Protein AF-A0A960QNT1-F1 (afdb_monomer_lite)

Radius of gyration: 29.42 Å; chains: 1; bounding box: 69×76×63 Å

pLDDT: mean 77.11, std 15.59, range [38.69, 94.69]

Sequence (130 aa):
MKKSNPSTHLSNLPKRKSFPLTISTYLFDLLKSRVLKIKSQENYSCTRQQWINQAIREKIEIEKEKQKKSNAGLHKQAKQKRLALLLEDKVVKEIDALLNERRAMGDISFSKKSWIIEAIKEKLARDSHS

Foldseek 3Di:
DDDDDDDDDDDPDPDDDDDDDDDDPVVVVVLVVVQVVCVVPDVDNDDSVNVVVVVVVVVVVVVVVVVVVVVVVCVCVPPPDDDDDDDDPVVVVVLVVVVVVCVVVVNVVDDSVNVVVVVVVVVVVVVVVD

Secondary structure (DSSP, 8-state):
----------S-------------HHHHHHHHHHHHHHHHHSS----HHHHHHHHHHHHHHHHHHHHHHHHHHS--------------HHHHHHHHHHHHHHHHTT-TT--HHHHHHHHHHHHHHHHHT-

Structure (mmCIF, N/CA/C/O backbone):
data_AF-A0A960QNT1-F1
#
_entry.id   AF-A0A960QNT1-F1
#
loop_
_atom_site.group_PDB
_atom_site.id
_atom_site.type_symbol
_atom_site.label_atom_id
_atom_site.label_alt_id
_atom_site.label_comp_id
_atom_site.label_asym_id
_atom_site.label_entity_id
_atom_site.label_seq_id
_atom_site.pdbx_PDB_ins_code
_atom_site.Cartn_x
_atom_site.Cartn_y
_atom_site.Cartn_z
_atom_site.occupancy
_atom_site.B_iso_or_equiv
_atom_site.auth_seq_id
_atom_site.auth_comp_id
_atom_site.auth_asym_id
_atom_site.auth_atom_id
_atom_site.pdbx_PDB_model_num
ATOM 1 N N . MET A 1 1 ? 40.323 49.699 -11.267 1.00 38.69 1 MET A N 1
ATOM 2 C CA . MET A 1 1 ? 41.026 49.376 -10.006 1.00 38.69 1 MET A CA 1
ATOM 3 C C . MET A 1 1 ? 40.759 47.929 -9.634 1.00 38.69 1 MET A C 1
ATOM 5 O O . MET A 1 1 ? 39.627 47.494 -9.729 1.00 38.69 1 MET A O 1
ATOM 9 N N . LYS A 1 2 ? 41.845 47.242 -9.259 1.00 44.88 2 LYS A N 1
ATOM 10 C CA . LYS A 1 2 ? 41.981 46.106 -8.336 1.00 44.88 2 LYS A CA 1
ATOM 11 C C . LYS A 1 2 ? 40.792 45.152 -8.104 1.00 44.88 2 LYS A C 1
ATOM 13 O O . LYS A 1 2 ? 39.855 45.529 -7.420 1.00 44.88 2 LYS A O 1
ATOM 18 N N . LYS A 1 3 ? 41.105 43.880 -8.413 1.00 47.19 3 LYS A N 1
ATOM 19 C CA . LYS A 1 3 ? 41.048 42.683 -7.534 1.00 47.19 3 LYS A CA 1
ATOM 20 C C . LYS A 1 3 ? 39.624 42.213 -7.167 1.00 47.19 3 LYS A C 1
ATOM 22 O O . LYS A 1 3 ? 38.747 43.016 -6.932 1.00 47.19 3 LYS A O 1
ATOM 27 N N . SER A 1 4 ? 39.310 40.924 -7.115 1.00 45.59 4 SER A N 1
ATOM 28 C CA . SER A 1 4 ? 40.075 39.787 -6.589 1.00 45.59 4 SER A CA 1
ATOM 29 C C . SER A 1 4 ? 39.378 38.471 -6.966 1.00 45.59 4 SER A C 1
ATOM 31 O O . SER A 1 4 ? 38.156 38.435 -7.079 1.00 45.59 4 SER A O 1
ATOM 33 N N . ASN A 1 5 ? 40.162 37.392 -7.076 1.00 66.69 5 ASN A N 1
ATOM 34 C CA . ASN A 1 5 ? 39.700 35.995 -7.043 1.00 66.69 5 ASN A CA 1
ATOM 35 C C . ASN A 1 5 ? 38.814 35.697 -5.817 1.00 66.69 5 ASN A C 1
ATOM 37 O O . ASN A 1 5 ? 38.964 36.347 -4.780 1.00 66.69 5 ASN A O 1
ATOM 41 N N . PRO A 1 6 ? 38.000 34.629 -5.895 1.00 51.41 6 PRO A N 1
ATOM 42 C CA . PRO A 1 6 ? 38.247 33.488 -4.999 1.00 51.41 6 PRO A CA 1
ATOM 43 C C . PRO A 1 6 ? 38.034 32.147 -5.736 1.00 51.41 6 PRO A C 1
ATOM 45 O O . PRO A 1 6 ? 36.968 31.868 -6.265 1.00 51.41 6 PRO A O 1
ATOM 48 N N . SER A 1 7 ? 39.065 31.328 -5.962 1.00 61.31 7 SER A N 1
ATOM 49 C CA . SER A 1 7 ? 39.479 30.212 -5.088 1.00 61.31 7 SER A CA 1
ATOM 50 C C . SER A 1 7 ? 38.575 29.934 -3.878 1.00 61.31 7 SER A C 1
ATOM 52 O O . SER A 1 7 ? 38.716 30.624 -2.873 1.00 61.31 7 SER A O 1
ATOM 54 N N . THR A 1 8 ? 37.681 28.934 -3.957 1.00 51.81 8 THR A N 1
ATOM 55 C CA . THR A 1 8 ? 37.369 27.923 -2.907 1.00 51.81 8 THR A CA 1
ATOM 56 C C . THR A 1 8 ? 36.174 27.027 -3.295 1.00 51.81 8 THR A C 1
ATOM 58 O O . THR A 1 8 ? 35.313 27.432 -4.064 1.00 51.81 8 THR A O 1
ATOM 61 N N . HIS A 1 9 ? 36.115 25.825 -2.696 1.00 43.53 9 HIS A N 1
ATOM 62 C CA . HIS A 1 9 ? 34.989 24.868 -2.631 1.00 43.53 9 HIS A CA 1
ATOM 63 C C . HIS A 1 9 ? 34.822 23.801 -3.735 1.00 43.53 9 HIS A C 1
ATOM 65 O O . HIS A 1 9 ? 33.812 23.744 -4.429 1.00 43.53 9 HIS A O 1
ATOM 71 N N . LEU A 1 10 ? 35.726 22.817 -3.773 1.00 50.78 10 LEU A N 1
ATOM 72 C CA . LEU A 1 10 ? 35.459 21.495 -4.366 1.00 50.78 10 LEU A CA 1
ATOM 73 C C . LEU A 1 10 ? 35.588 20.395 -3.296 1.00 50.78 10 LEU A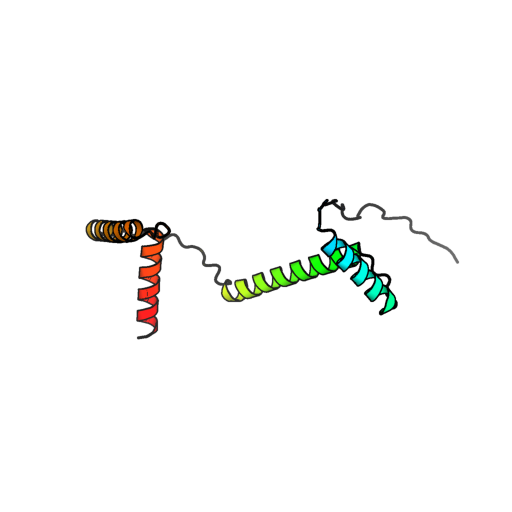 C 1
ATOM 75 O O . LEU A 1 10 ? 36.538 19.623 -3.306 1.00 50.78 10 LEU A O 1
ATOM 79 N N . SER A 1 11 ? 34.659 20.323 -2.336 1.00 55.69 11 SER A N 1
ATOM 80 C CA . SER A 1 11 ? 34.636 19.190 -1.382 1.00 55.69 11 SER A CA 1
ATOM 81 C C . SER A 1 11 ? 33.274 18.804 -0.787 1.00 55.69 11 SER A C 1
ATOM 83 O O . SER A 1 11 ? 33.215 17.847 -0.025 1.00 55.69 11 SER A O 1
ATOM 85 N N . ASN A 1 12 ? 32.161 19.433 -1.187 1.00 56.91 12 ASN A N 1
ATOM 86 C CA . ASN A 1 12 ? 30.818 19.099 -0.672 1.00 56.91 12 ASN A CA 1
ATOM 87 C C . ASN A 1 12 ? 29.859 18.558 -1.748 1.00 56.91 12 ASN A C 1
ATOM 89 O O . ASN A 1 12 ? 28.653 18.796 -1.696 1.00 56.91 12 ASN A O 1
ATOM 93 N N . LEU A 1 13 ? 30.367 17.825 -2.745 1.00 56.22 13 LEU A N 1
ATOM 94 C CA . LEU A 1 13 ? 29.485 17.124 -3.681 1.00 56.22 13 LEU A CA 1
ATOM 95 C C . LEU A 1 13 ? 28.909 15.870 -2.997 1.00 56.22 13 LEU A C 1
ATOM 97 O O . LEU A 1 13 ? 29.676 15.059 -2.471 1.00 56.22 13 LEU A O 1
ATOM 101 N N . PRO A 1 14 ? 27.575 15.680 -2.985 1.00 61.59 14 PRO A N 1
ATOM 102 C CA . PRO A 1 14 ? 26.960 14.529 -2.338 1.00 61.59 14 PRO A CA 1
ATOM 103 C C . PRO A 1 14 ? 27.492 13.227 -2.945 1.00 61.59 14 PRO A C 1
ATOM 105 O O . PRO A 1 14 ? 27.515 13.063 -4.168 1.00 61.59 14 PRO A O 1
ATOM 108 N N . LYS A 1 15 ? 27.908 12.291 -2.081 1.00 73.62 15 LYS A N 1
ATOM 109 C CA . LYS A 1 15 ? 28.409 10.971 -2.488 1.00 73.62 15 LYS A CA 1
ATOM 110 C C . LYS A 1 15 ? 27.335 10.257 -3.315 1.00 73.62 15 LYS A C 1
ATOM 112 O O . LYS A 1 15 ? 26.304 9.848 -2.781 1.00 73.62 15 LYS A O 1
ATOM 117 N N . ARG A 1 16 ? 27.566 10.112 -4.623 1.00 76.50 16 ARG A N 1
ATOM 118 C CA . ARG A 1 16 ? 26.689 9.339 -5.511 1.00 76.50 16 ARG A CA 1
ATOM 119 C C . ARG A 1 16 ? 26.950 7.852 -5.285 1.00 76.50 16 ARG A C 1
ATOM 121 O O . ARG A 1 16 ? 28.100 7.425 -5.280 1.00 76.50 16 ARG A O 1
ATOM 128 N N . LYS A 1 17 ? 25.886 7.071 -5.106 1.00 81.31 17 LYS A N 1
ATOM 129 C CA . LYS A 1 17 ? 25.945 5.605 -5.070 1.00 81.31 17 LYS A CA 1
ATOM 130 C C . LYS A 1 17 ? 25.409 5.061 -6.392 1.00 81.31 17 LYS A C 1
ATOM 132 O O . LYS A 1 17 ? 24.396 5.556 -6.883 1.00 81.31 17 LYS A O 1
ATOM 137 N N . SER A 1 18 ? 26.108 4.086 -6.966 1.00 82.31 18 SER A N 1
ATOM 138 C CA . SER A 1 18 ? 25.629 3.354 -8.140 1.00 82.31 18 SER A CA 1
ATOM 139 C C . SER A 1 18 ? 24.690 2.238 -7.691 1.00 82.31 18 SER A C 1
ATOM 141 O O . SER A 1 18 ? 24.993 1.538 -6.726 1.00 82.31 18 SER A O 1
ATOM 143 N N . PHE A 1 19 ? 23.566 2.082 -8.387 1.00 84.00 19 PHE A N 1
ATOM 144 C CA . PHE A 1 19 ? 22.595 1.014 -8.158 1.00 84.00 19 PHE A CA 1
ATOM 145 C C . PHE A 1 19 ? 22.363 0.286 -9.486 1.00 84.00 19 PHE A C 1
ATOM 147 O O . PHE A 1 19 ? 21.574 0.769 -10.303 1.00 84.00 19 PHE A O 1
ATOM 154 N N . PRO A 1 20 ? 23.084 -0.818 -9.755 1.00 85.94 20 PRO A N 1
ATOM 155 C CA . PRO A 1 20 ? 22.876 -1.585 -10.974 1.00 85.94 20 PRO A CA 1
ATOM 156 C C . PRO A 1 20 ? 21.504 -2.266 -10.929 1.00 85.94 20 PRO A C 1
ATOM 158 O O . PRO A 1 20 ? 21.121 -2.849 -9.917 1.00 85.94 20 PRO A O 1
ATOM 161 N N . LEU A 1 21 ? 20.767 -2.189 -12.034 1.00 88.38 21 LEU A N 1
ATOM 162 C CA . LEU A 1 21 ? 19.469 -2.833 -12.209 1.00 88.38 21 LEU A CA 1
ATOM 163 C C . LEU A 1 21 ? 19.38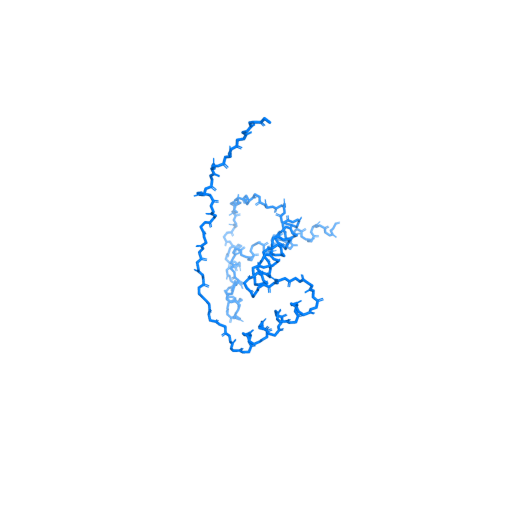3 -3.390 -13.629 1.00 88.38 21 LEU A C 1
ATOM 165 O O . LEU A 1 21 ? 19.746 -2.705 -14.587 1.00 88.38 21 LEU A O 1
ATOM 169 N N . THR A 1 22 ? 18.847 -4.599 -13.758 1.00 92.06 22 THR A N 1
ATOM 170 C CA . THR A 1 22 ? 18.480 -5.182 -15.051 1.00 92.06 22 THR A CA 1
ATOM 171 C C . THR A 1 22 ? 17.013 -4.886 -15.336 1.00 92.06 22 THR A C 1
ATOM 173 O O . THR A 1 22 ? 16.150 -5.113 -14.491 1.00 92.06 22 THR A O 1
ATOM 176 N N . ILE A 1 23 ? 16.729 -4.388 -16.536 1.00 91.12 23 ILE A N 1
ATOM 177 C CA . ILE A 1 23 ? 15.370 -4.166 -17.038 1.00 91.12 23 ILE A CA 1
ATOM 178 C C . ILE A 1 23 ? 15.166 -4.961 -18.326 1.00 91.12 23 ILE A C 1
ATOM 180 O O . ILE A 1 23 ? 16.136 -5.324 -18.991 1.00 91.12 23 ILE A O 1
ATOM 184 N N . SER A 1 24 ? 13.911 -5.227 -18.688 1.00 94.44 24 SER A N 1
ATOM 185 C CA . SER A 1 24 ? 13.607 -5.881 -19.961 1.00 94.44 24 SER A CA 1
ATOM 186 C C . SER A 1 24 ? 14.019 -5.005 -21.148 1.00 94.44 24 SER A C 1
ATOM 188 O O . SER A 1 24 ? 13.977 -3.773 -21.073 1.00 94.44 24 SER A O 1
ATOM 190 N N . THR A 1 25 ? 14.364 -5.642 -22.270 1.00 94.19 25 THR A N 1
ATOM 191 C CA . THR A 1 25 ? 14.683 -4.955 -23.533 1.00 94.19 25 THR A CA 1
ATOM 192 C C . THR A 1 25 ? 13.547 -4.028 -23.962 1.00 94.19 25 THR A C 1
ATOM 194 O O . THR A 1 25 ? 13.780 -2.870 -24.288 1.00 94.19 25 THR A O 1
ATOM 197 N N . TYR A 1 26 ? 12.301 -4.493 -23.828 1.00 94.69 26 TYR A N 1
ATOM 198 C 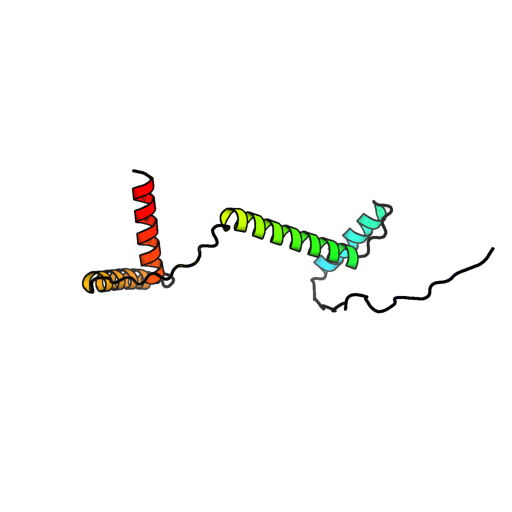CA . TYR A 1 26 ? 11.112 -3.689 -24.104 1.00 94.69 26 TYR A CA 1
ATOM 199 C C . TYR A 1 26 ? 11.082 -2.380 -23.301 1.00 94.69 26 TYR A C 1
ATOM 201 O O . TYR A 1 26 ? 10.898 -1.301 -23.864 1.00 94.69 26 TYR A O 1
ATOM 209 N N . LEU A 1 27 ? 11.311 -2.448 -21.984 1.00 90.62 27 LEU A N 1
ATOM 210 C CA . LEU A 1 27 ? 11.315 -1.255 -21.139 1.00 90.62 27 LEU A CA 1
ATOM 211 C C . LEU A 1 27 ? 12.489 -0.327 -21.479 1.00 90.62 27 LEU A C 1
ATOM 213 O O . LEU A 1 27 ? 12.333 0.895 -21.477 1.00 90.62 27 LEU A O 1
ATOM 217 N N . PHE A 1 28 ?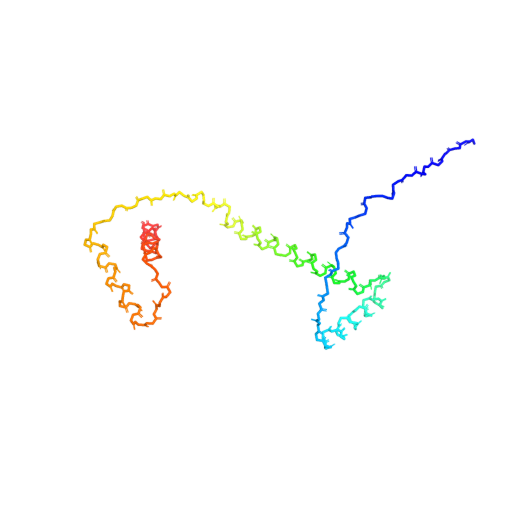 13.652 -0.890 -21.805 1.00 92.19 28 PHE A N 1
ATOM 218 C CA . PHE A 1 28 ? 14.807 -0.115 -22.248 1.00 92.19 28 PHE A CA 1
ATOM 219 C C . PHE A 1 28 ? 14.509 0.686 -23.526 1.00 92.19 28 PHE A C 1
ATOM 221 O O . PHE A 1 28 ? 14.812 1.884 -23.586 1.00 92.19 28 PHE A O 1
ATOM 228 N N . ASP A 1 29 ? 13.870 0.059 -24.514 1.00 92.69 29 ASP A N 1
ATOM 229 C CA . ASP A 1 29 ? 13.520 0.695 -25.786 1.00 92.69 29 ASP A CA 1
ATOM 230 C C . ASP A 1 29 ? 12.448 1.774 -25.615 1.00 92.69 29 ASP A C 1
ATOM 232 O O . ASP A 1 29 ? 12.588 2.877 -26.157 1.00 92.69 29 ASP A O 1
ATOM 236 N N . LEU A 1 30 ? 11.437 1.520 -24.778 1.00 91.62 30 LEU A N 1
ATOM 237 C CA . LEU A 1 30 ? 10.441 2.529 -24.411 1.00 91.62 30 LEU A CA 1
ATOM 238 C C . LEU A 1 30 ? 11.087 3.767 -23.777 1.00 91.62 30 LEU A C 1
ATOM 240 O O . LEU A 1 30 ? 10.792 4.897 -24.179 1.00 91.62 30 LEU A O 1
ATOM 244 N N . LEU A 1 31 ? 12.001 3.577 -22.818 1.00 89.56 31 LEU A N 1
ATOM 245 C CA . LEU A 1 31 ? 12.718 4.677 -22.166 1.00 89.56 31 LEU A CA 1
ATOM 246 C C . LEU A 1 31 ? 13.561 5.472 -23.170 1.00 89.56 31 LEU A C 1
ATOM 248 O O . LEU A 1 31 ? 13.554 6.706 -23.154 1.00 89.56 31 LEU A O 1
ATOM 252 N N . LYS A 1 32 ? 14.273 4.778 -24.066 1.00 88.44 32 LYS A N 1
ATOM 253 C CA . LYS A 1 32 ? 15.078 5.408 -25.121 1.00 88.44 32 LYS A CA 1
ATOM 254 C C . LYS A 1 32 ? 14.203 6.255 -26.047 1.00 88.44 32 LYS A C 1
ATOM 256 O O . LYS A 1 32 ? 14.512 7.430 -26.253 1.00 88.44 32 LYS A O 1
ATOM 261 N N . SER A 1 33 ? 13.103 5.693 -26.549 1.00 89.00 33 SER A N 1
ATOM 262 C CA . SER A 1 33 ? 12.157 6.397 -27.421 1.00 89.00 33 SER A CA 1
ATOM 263 C C . SER A 1 33 ? 11.553 7.619 -26.730 1.00 89.00 33 SER A C 1
ATOM 265 O O . SER A 1 33 ? 11.449 8.688 -27.334 1.00 89.00 33 SER A O 1
ATOM 267 N N . ARG A 1 34 ? 11.175 7.494 -25.451 1.00 86.62 34 ARG A N 1
ATOM 268 C CA . ARG A 1 34 ? 10.569 8.590 -24.687 1.00 86.62 34 ARG A CA 1
ATOM 269 C C . ARG A 1 34 ? 11.527 9.765 -24.508 1.00 86.62 34 ARG A C 1
ATOM 271 O O . ARG A 1 34 ? 11.123 10.906 -24.709 1.00 86.62 34 ARG A O 1
ATOM 278 N N . VAL A 1 35 ? 12.791 9.498 -24.179 1.00 84.25 35 VAL A N 1
ATOM 279 C CA . VAL A 1 35 ? 13.801 10.553 -23.999 1.00 84.25 35 VAL A CA 1
ATOM 280 C C . VAL A 1 35 ? 14.136 11.255 -25.313 1.00 84.25 35 VAL A C 1
ATOM 282 O O . VAL A 1 35 ? 14.287 12.474 -25.319 1.00 84.25 35 VAL A O 1
ATOM 285 N N . LEU A 1 36 ? 14.208 10.525 -26.431 1.00 84.62 36 LEU A N 1
ATOM 286 C CA . LEU A 1 36 ? 14.386 11.137 -27.753 1.00 84.62 36 LEU A CA 1
ATOM 287 C C . LEU A 1 36 ? 13.220 12.064 -28.105 1.00 84.62 36 LEU A C 1
ATOM 289 O O . LEU A 1 36 ? 13.447 13.188 -28.544 1.00 84.62 36 LEU A O 1
ATOM 293 N N . LYS A 1 37 ? 11.983 11.625 -27.841 1.00 83.25 37 LYS A N 1
ATOM 294 C CA . LYS A 1 37 ? 10.789 12.438 -28.078 1.00 83.25 37 LYS A CA 1
ATOM 295 C C . LYS A 1 37 ? 10.808 13.736 -27.263 1.00 83.25 37 LYS A C 1
ATOM 297 O O . LYS A 1 37 ? 10.595 14.797 -27.834 1.00 83.25 37 LYS A O 1
ATOM 302 N N . ILE A 1 38 ? 11.135 13.678 -25.972 1.00 79.19 38 ILE A N 1
ATOM 303 C CA . ILE A 1 38 ? 11.222 14.878 -25.117 1.00 79.19 38 ILE A CA 1
ATOM 304 C C . ILE A 1 38 ? 12.270 15.861 -25.654 1.00 79.19 38 ILE A C 1
ATOM 306 O O . ILE A 1 38 ? 11.964 17.035 -25.831 1.00 79.19 38 ILE A O 1
ATOM 310 N N . LYS A 1 39 ? 13.465 15.372 -26.015 1.00 77.69 39 LYS A N 1
ATOM 311 C CA . LYS A 1 39 ? 14.521 16.200 -26.626 1.00 77.69 39 LYS A CA 1
ATOM 312 C C . LYS A 1 39 ? 14.102 16.867 -27.938 1.00 77.69 39 LYS A C 1
ATOM 314 O O . LYS A 1 39 ? 14.668 17.891 -28.293 1.00 77.69 39 LYS A O 1
ATOM 319 N N . SER A 1 40 ? 13.186 16.249 -28.683 1.00 78.38 40 SER A N 1
ATOM 320 C CA . SER A 1 40 ? 12.679 16.799 -29.946 1.00 78.38 40 SER A CA 1
ATOM 321 C C . SER A 1 40 ? 11.531 17.796 -29.771 1.00 78.38 40 SER A C 1
ATOM 323 O O . SER A 1 40 ? 11.297 18.599 -30.665 1.00 78.38 40 SER A O 1
ATOM 325 N N . GLN A 1 41 ? 10.794 17.724 -28.659 1.00 76.75 41 GLN A N 1
ATOM 326 C CA . GLN A 1 41 ? 9.582 18.520 -28.425 1.00 76.75 41 GLN A CA 1
ATOM 327 C C . GLN A 1 41 ? 9.840 19.763 -27.576 1.00 76.75 41 GLN A C 1
ATOM 329 O O . GLN A 1 41 ? 9.185 20.784 -27.754 1.00 76.75 41 GLN A O 1
ATOM 334 N N . GLU A 1 42 ? 10.790 19.681 -26.654 1.00 60.38 42 GLU A N 1
ATOM 335 C CA . GLU A 1 42 ? 11.179 20.775 -25.778 1.00 60.38 42 GLU A CA 1
ATOM 336 C C . GLU A 1 42 ? 12.628 21.127 -26.130 1.00 60.38 42 GLU A C 1
ATOM 338 O O . GLU A 1 42 ? 13.429 20.224 -26.366 1.00 60.38 42 GLU A O 1
ATOM 343 N N . ASN A 1 43 ? 13.006 22.412 -26.142 1.00 56.75 43 ASN A N 1
ATOM 344 C CA . ASN A 1 43 ? 14.409 22.864 -26.255 1.00 56.75 43 ASN A CA 1
ATOM 345 C C . ASN A 1 43 ? 15.234 22.473 -25.000 1.00 56.75 43 ASN A C 1
ATOM 347 O O . ASN A 1 43 ? 16.003 23.263 -24.457 1.00 56.75 43 ASN A O 1
ATOM 351 N N . TYR A 1 44 ? 15.025 21.264 -24.483 1.00 60.00 44 TYR A N 1
ATOM 352 C CA . TYR A 1 44 ? 15.423 20.785 -23.177 1.00 60.00 44 TYR A CA 1
ATOM 353 C C . TYR A 1 44 ? 16.334 19.569 -23.339 1.00 60.00 44 TYR A C 1
ATOM 355 O O . TYR A 1 44 ? 15.961 18.526 -23.883 1.00 60.00 44 TYR A O 1
ATOM 363 N N . SER A 1 45 ? 17.561 19.673 -22.835 1.00 67.44 45 SER A N 1
ATOM 364 C CA . SER A 1 45 ? 18.551 18.598 -22.881 1.00 67.44 45 SER A CA 1
ATOM 365 C C . SER A 1 45 ? 18.325 17.579 -21.755 1.00 67.44 45 SER A C 1
ATOM 367 O O . SER A 1 45 ? 19.176 17.370 -20.894 1.00 67.44 45 SER A O 1
ATOM 369 N N . CYS A 1 46 ? 17.175 16.896 -21.750 1.00 75.62 46 CYS A N 1
ATOM 370 C CA . CYS A 1 46 ? 16.906 15.852 -20.759 1.00 75.62 46 CYS A CA 1
ATOM 371 C C . CYS A 1 46 ? 17.668 14.558 -21.097 1.00 75.62 46 CYS A C 1
ATOM 373 O O . CYS A 1 46 ? 17.477 13.938 -22.146 1.00 75.62 46 CYS A O 1
ATOM 375 N N . THR A 1 47 ? 18.568 14.127 -20.215 1.00 82.12 47 THR A N 1
ATOM 376 C CA . THR A 1 47 ? 19.228 12.815 -20.298 1.00 82.12 47 THR A CA 1
ATOM 377 C C . THR A 1 47 ? 18.328 11.710 -19.741 1.00 82.12 47 THR A C 1
ATOM 379 O O . THR A 1 47 ? 17.503 11.947 -18.861 1.00 82.12 47 THR A O 1
ATOM 382 N N . ARG A 1 48 ? 18.538 10.458 -20.184 1.00 82.50 48 ARG A N 1
ATOM 383 C CA . ARG A 1 48 ? 17.839 9.277 -19.628 1.00 82.50 48 ARG A CA 1
ATOM 384 C C . ARG A 1 48 ? 17.936 9.216 -18.102 1.00 82.50 48 ARG A C 1
ATOM 386 O O . ARG A 1 48 ? 16.940 8.963 -17.436 1.00 82.50 48 ARG A O 1
ATOM 393 N N . GLN A 1 49 ? 19.114 9.515 -17.553 1.00 85.00 49 GLN A N 1
ATOM 394 C CA . GLN A 1 49 ? 19.337 9.533 -16.109 1.00 85.00 49 GLN A CA 1
ATOM 395 C C . GLN A 1 49 ? 18.533 10.632 -15.404 1.00 85.00 49 GLN A C 1
ATOM 397 O O . GLN A 1 49 ? 17.987 10.384 -14.334 1.00 85.00 49 GLN A O 1
ATOM 402 N N . GLN A 1 50 ? 18.463 11.841 -15.972 1.00 84.69 50 GLN A N 1
ATOM 403 C CA . GLN A 1 50 ? 17.666 12.932 -15.400 1.00 84.69 50 GLN A CA 1
ATOM 404 C C . GLN A 1 50 ? 16.183 12.575 -15.383 1.00 84.69 50 GLN A C 1
ATOM 406 O O . GLN A 1 50 ? 15.549 12.739 -14.345 1.00 84.69 50 GLN A O 1
ATOM 411 N N . TRP A 1 51 ? 15.672 12.009 -16.478 1.00 87.19 51 TRP A N 1
ATOM 412 C CA . TRP A 1 51 ? 14.283 11.569 -16.562 1.00 87.19 51 TRP A CA 1
ATOM 413 C C . TRP A 1 51 ? 13.959 10.487 -15.519 1.00 87.19 51 TRP A C 1
ATOM 415 O O . TRP A 1 51 ? 12.988 10.609 -14.780 1.00 87.19 51 TRP A O 1
ATOM 425 N N . ILE A 1 52 ? 14.817 9.468 -15.382 1.00 88.44 52 ILE A N 1
ATOM 426 C CA . ILE A 1 52 ? 14.655 8.413 -14.366 1.00 88.44 52 ILE A CA 1
ATOM 427 C C . ILE A 1 52 ? 14.726 8.996 -12.949 1.00 88.44 52 ILE A C 1
ATOM 429 O O . ILE A 1 52 ? 13.896 8.672 -12.103 1.00 88.44 52 ILE A O 1
ATOM 433 N N . ASN A 1 53 ? 15.686 9.885 -12.678 1.00 87.94 53 ASN A N 1
ATOM 434 C CA . ASN A 1 53 ? 15.803 10.539 -11.375 1.00 87.94 53 ASN A CA 1
ATOM 435 C C . ASN A 1 53 ? 14.556 11.368 -11.043 1.00 87.94 53 ASN A C 1
ATOM 437 O O . ASN A 1 53 ? 14.131 11.379 -9.889 1.00 87.94 53 ASN A O 1
ATOM 441 N N . GLN A 1 54 ? 13.986 12.063 -12.027 1.00 86.88 54 GLN A N 1
ATOM 442 C CA . GLN A 1 54 ? 12.750 12.816 -11.861 1.00 86.88 54 GLN A CA 1
ATOM 443 C C . GLN A 1 54 ? 11.582 11.876 -11.548 1.00 86.88 54 GLN A C 1
ATOM 445 O O . GLN A 1 54 ? 10.926 12.071 -10.531 1.00 86.88 54 GLN A O 1
ATOM 450 N N . ALA A 1 55 ? 11.403 10.803 -12.324 1.00 88.19 55 ALA A N 1
ATOM 451 C CA . ALA A 1 55 ? 10.361 9.808 -12.076 1.00 88.19 55 ALA A CA 1
ATOM 452 C C . ALA A 1 55 ? 10.468 9.182 -10.669 1.00 88.19 55 ALA A C 1
ATOM 454 O O . ALA A 1 55 ? 9.465 9.001 -9.980 1.00 88.19 55 ALA A O 1
ATOM 455 N N . ILE A 1 56 ? 11.688 8.900 -10.194 1.00 90.88 56 ILE A N 1
ATOM 456 C CA . ILE A 1 56 ? 11.923 8.399 -8.831 1.00 90.88 56 ILE A CA 1
ATOM 457 C C . ILE A 1 56 ? 11.558 9.457 -7.782 1.00 90.88 56 ILE A C 1
ATOM 459 O O . ILE A 1 56 ? 10.931 9.124 -6.779 1.00 90.88 56 ILE A O 1
ATOM 463 N N . ARG A 1 57 ? 11.924 10.728 -7.988 1.00 92.12 57 ARG A N 1
ATOM 464 C CA . ARG A 1 57 ? 11.567 11.823 -7.067 1.00 92.12 57 ARG A CA 1
ATOM 465 C C . ARG A 1 57 ? 10.060 12.028 -6.998 1.00 92.12 57 ARG A C 1
ATOM 467 O O . ARG A 1 57 ? 9.532 12.117 -5.898 1.00 92.12 57 ARG A O 1
ATOM 474 N N . GLU A 1 58 ? 9.381 12.037 -8.139 1.00 90.06 58 GLU A N 1
ATOM 475 C CA . GLU A 1 58 ? 7.921 12.114 -8.215 1.00 90.06 58 GLU A CA 1
ATOM 476 C C . GLU A 1 58 ? 7.284 10.944 -7.469 1.00 90.06 58 GLU A C 1
ATOM 478 O O . GLU A 1 58 ? 6.409 11.150 -6.634 1.00 90.06 58 GLU A O 1
ATOM 483 N N . LYS A 1 59 ? 7.782 9.717 -7.672 1.00 87.25 59 LYS A N 1
ATOM 484 C CA . LYS A 1 59 ? 7.318 8.549 -6.920 1.00 87.25 59 LYS A CA 1
ATOM 485 C C . LYS A 1 59 ? 7.540 8.708 -5.414 1.00 87.25 59 LYS A C 1
ATOM 487 O O . LYS A 1 59 ? 6.639 8.387 -4.648 1.00 87.25 59 LYS A O 1
ATOM 492 N N . ILE A 1 60 ? 8.698 9.210 -4.983 1.00 88.38 60 ILE A N 1
ATOM 493 C CA . ILE A 1 60 ? 8.977 9.485 -3.565 1.00 88.38 60 ILE A CA 1
ATOM 494 C C . ILE A 1 60 ? 7.989 10.512 -3.009 1.00 88.38 60 ILE A C 1
ATOM 496 O O . ILE A 1 60 ? 7.452 10.288 -1.929 1.00 88.38 60 ILE A O 1
ATOM 500 N N . GLU A 1 61 ? 7.732 11.612 -3.716 1.00 89.69 61 GLU A N 1
ATOM 501 C CA . GLU A 1 61 ? 6.786 12.634 -3.257 1.00 89.69 61 GLU A CA 1
ATOM 502 C C . GLU A 1 61 ? 5.351 12.106 -3.230 1.00 89.69 61 GLU A C 1
ATOM 504 O O . GLU A 1 61 ? 4.673 12.284 -2.225 1.00 89.69 61 GLU A O 1
ATOM 509 N N . ILE A 1 62 ? 4.922 11.340 -4.236 1.00 81.69 62 ILE A N 1
ATOM 510 C CA . ILE A 1 62 ? 3.621 10.656 -4.232 1.00 81.69 62 ILE A CA 1
ATOM 511 C C . ILE A 1 62 ? 3.505 9.722 -3.024 1.00 81.69 62 ILE A C 1
ATOM 513 O O . ILE A 1 62 ? 2.479 9.712 -2.350 1.00 81.69 62 ILE A O 1
ATOM 517 N N . GLU A 1 63 ? 4.536 8.930 -2.725 1.00 80.50 63 GLU A N 1
ATOM 518 C CA . GLU A 1 63 ? 4.514 8.041 -1.560 1.00 80.50 63 GLU A CA 1
ATOM 519 C C . GLU A 1 63 ? 4.558 8.826 -0.240 1.00 80.50 63 GLU A C 1
ATOM 521 O O . GLU A 1 63 ? 3.843 8.470 0.693 1.00 80.50 63 GLU A O 1
ATOM 526 N N . LYS A 1 64 ? 5.291 9.942 -0.155 1.00 82.25 64 LYS A N 1
ATOM 527 C CA . LYS A 1 64 ? 5.245 10.849 1.005 1.00 82.25 64 LYS A CA 1
ATOM 528 C C . LYS A 1 64 ? 3.881 11.504 1.165 1.00 82.25 64 LYS A C 1
ATOM 530 O O . LYS A 1 64 ? 3.419 11.659 2.287 1.00 82.25 64 LYS A O 1
ATOM 535 N N . GLU A 1 65 ? 3.225 11.902 0.082 1.00 78.06 65 GLU A N 1
ATOM 536 C CA . GLU A 1 65 ? 1.880 12.471 0.105 1.00 78.06 65 GLU A CA 1
ATOM 537 C C . GLU A 1 65 ? 0.838 11.428 0.484 1.00 78.06 65 GLU A C 1
ATOM 539 O O . GLU A 1 65 ? -0.033 11.718 1.296 1.00 78.06 65 GLU A O 1
ATOM 544 N N . LYS A 1 66 ? 0.943 10.199 -0.032 1.00 76.00 66 LYS A N 1
ATOM 545 C CA . LYS A 1 66 ? 0.127 9.069 0.426 1.00 76.00 66 LYS A CA 1
ATOM 546 C C . LYS A 1 66 ? 0.365 8.788 1.896 1.00 76.00 66 LYS A C 1
ATOM 548 O O . LYS A 1 66 ? -0.602 8.607 2.620 1.00 76.00 66 LYS A O 1
ATOM 553 N N . GLN A 1 67 ? 1.613 8.816 2.359 1.00 68.38 67 GLN A N 1
ATOM 554 C CA . GLN A 1 67 ? 1.927 8.694 3.777 1.00 68.38 67 GLN A CA 1
ATOM 555 C C . GLN A 1 67 ? 1.337 9.853 4.569 1.00 68.38 67 GLN A C 1
ATOM 557 O O . GLN A 1 67 ? 0.711 9.582 5.578 1.00 68.38 67 GLN A O 1
ATOM 562 N N . LYS A 1 68 ? 1.431 11.108 4.1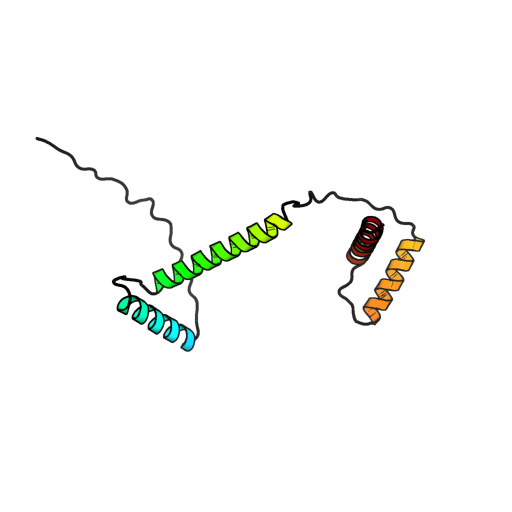11 1.00 68.00 68 LYS A N 1
ATOM 563 C CA . LYS A 1 68 ? 0.809 12.283 4.745 1.00 68.00 68 LYS A CA 1
ATOM 564 C C . LYS A 1 68 ? -0.713 12.210 4.756 1.00 68.00 68 LYS A C 1
ATOM 566 O O . LYS A 1 68 ? -1.296 12.591 5.753 1.00 68.00 68 LYS A O 1
ATOM 571 N N . LYS A 1 69 ? -1.362 11.715 3.700 1.00 60.72 69 LYS A N 1
ATOM 572 C CA . LYS A 1 69 ? -2.821 11.516 3.627 1.00 60.72 69 LYS A CA 1
ATOM 573 C C . LYS A 1 69 ? -3.260 10.335 4.488 1.00 60.72 69 LYS A C 1
ATOM 575 O O . LYS A 1 69 ? -4.228 10.458 5.229 1.00 60.72 69 LYS A O 1
ATOM 580 N N . SER A 1 70 ? -2.492 9.244 4.485 1.00 51.91 70 SER A N 1
ATOM 581 C CA . SER A 1 70 ? -2.672 8.147 5.434 1.00 51.91 70 SER A CA 1
ATOM 582 C C . SER A 1 70 ? -2.494 8.666 6.857 1.00 51.91 70 SER A C 1
ATOM 584 O O . SER A 1 70 ? -3.369 8.420 7.665 1.00 51.91 70 SER A O 1
ATOM 586 N N . ASN A 1 71 ? -1.483 9.507 7.116 1.00 46.50 71 ASN A N 1
ATOM 587 C CA . ASN A 1 71 ? -1.158 10.172 8.381 1.00 46.50 71 ASN A CA 1
ATOM 588 C C . ASN A 1 71 ? -2.088 11.338 8.713 1.00 46.50 71 ASN A C 1
ATOM 590 O O . ASN A 1 71 ? -2.113 11.734 9.859 1.00 46.50 71 ASN A O 1
ATOM 594 N N . ALA A 1 72 ? -2.875 11.885 7.790 1.00 48.97 72 ALA A N 1
ATOM 595 C CA . ALA A 1 72 ? -3.929 12.846 8.105 1.00 48.97 72 ALA A CA 1
ATOM 596 C C . ALA A 1 72 ? -5.152 12.106 8.674 1.00 48.97 72 ALA A C 1
ATOM 598 O O . ALA A 1 72 ? -5.821 12.625 9.561 1.00 48.97 72 ALA A O 1
ATOM 599 N N . GLY A 1 73 ? -5.363 10.848 8.259 1.00 46.31 73 GLY A N 1
ATOM 600 C CA . GLY A 1 73 ? -6.214 9.877 8.958 1.00 46.31 73 GLY A CA 1
ATOM 601 C C . GLY A 1 73 ? -5.522 9.142 10.125 1.00 46.31 73 GLY A C 1
ATOM 602 O O . GLY A 1 73 ? -6.199 8.665 11.030 1.00 46.31 73 GLY A O 1
ATOM 603 N N . LEU A 1 74 ? -4.182 9.082 10.144 1.00 45.44 74 LEU A N 1
ATOM 604 C CA . LEU A 1 74 ? -3.336 8.401 11.142 1.00 45.44 74 LEU A CA 1
ATOM 605 C C . LEU A 1 74 ? -2.614 9.354 12.115 1.00 45.44 74 LEU A C 1
ATOM 607 O O . LEU A 1 74 ? -1.770 8.889 12.869 1.00 45.44 74 LEU A O 1
ATOM 611 N N . HIS A 1 75 ? -2.918 10.657 12.168 1.00 43.81 75 HIS A N 1
ATOM 612 C CA . HIS A 1 75 ? -2.351 11.579 13.175 1.00 43.81 75 HIS A CA 1
ATOM 613 C C . HIS A 1 75 ? -3.103 11.516 14.507 1.00 43.81 75 HIS A C 1
ATOM 615 O O . HIS A 1 75 ? -2.805 12.258 15.436 1.00 43.81 75 HIS A O 1
ATOM 621 N N . LYS A 1 76 ? -4.005 10.546 14.662 1.00 46.09 76 LYS A N 1
ATOM 622 C CA . LYS A 1 76 ? -4.001 9.737 15.876 1.00 46.09 76 LYS A CA 1
ATOM 623 C C . LYS A 1 76 ? -3.063 8.559 15.629 1.00 46.09 76 LYS A C 1
ATOM 625 O O . LYS A 1 76 ? -3.521 7.429 15.480 1.00 46.09 76 LYS A O 1
ATOM 630 N N . GLN A 1 77 ? -1.748 8.793 15.617 1.00 47.50 77 GLN A N 1
ATOM 631 C CA . GLN A 1 77 ? -0.826 7.720 15.961 1.00 47.50 77 GLN A CA 1
ATOM 632 C C . GLN A 1 77 ? -1.157 7.481 17.419 1.00 47.50 77 GLN A C 1
ATOM 634 O O . GLN A 1 77 ? -0.744 8.231 18.304 1.00 47.50 77 GLN A O 1
ATOM 639 N N . ALA A 1 78 ? -2.073 6.538 17.628 1.00 50.09 78 ALA A N 1
ATOM 640 C CA . ALA A 1 78 ? -2.508 6.117 18.927 1.00 50.09 78 ALA A CA 1
ATOM 641 C C . ALA A 1 78 ? -1.225 5.876 19.708 1.00 50.09 78 ALA A C 1
ATOM 643 O O . ALA A 1 78 ? -0.446 4.991 19.352 1.00 50.09 78 ALA A O 1
ATOM 644 N N . LYS A 1 79 ? -0.983 6.678 20.754 1.00 50.12 79 LYS A N 1
ATOM 645 C CA . LYS A 1 79 ? -0.166 6.205 21.866 1.00 50.12 79 LYS A CA 1
ATOM 646 C C . LYS A 1 79 ? -0.737 4.827 22.168 1.00 50.12 79 LYS A C 1
ATOM 648 O O . LYS A 1 79 ? -1.866 4.743 22.651 1.00 50.12 79 LYS A O 1
ATOM 653 N N . GLN A 1 80 ? -0.036 3.770 21.764 1.00 57.19 80 GLN A N 1
ATOM 654 C CA . GLN A 1 80 ? -0.492 2.416 22.008 1.00 57.19 80 GLN A CA 1
ATOM 655 C C . GLN A 1 80 ? -0.411 2.246 23.517 1.00 57.19 80 GLN A C 1
ATOM 657 O O . GLN A 1 80 ? 0.663 2.055 24.082 1.00 57.19 80 GLN A O 1
ATOM 662 N N . LYS A 1 81 ? -1.543 2.433 24.192 1.00 64.62 81 LYS A N 1
ATOM 663 C CA . LYS A 1 81 ? -1.642 2.175 25.619 1.00 64.62 81 LYS A CA 1
ATOM 664 C C . LYS A 1 81 ? -1.756 0.668 25.776 1.00 64.62 81 LYS A C 1
ATOM 666 O O . LYS A 1 81 ? -2.602 0.038 25.143 1.00 64.62 81 LYS A O 1
ATOM 671 N N . ARG A 1 82 ? -0.874 0.087 26.588 1.00 71.69 82 ARG A N 1
ATOM 672 C CA . ARG A 1 82 ? -1.013 -1.310 26.996 1.00 71.69 82 ARG A CA 1
ATOM 673 C C . ARG A 1 82 ? -2.231 -1.402 27.909 1.00 71.69 82 ARG A C 1
ATOM 675 O O . ARG A 1 82 ? -2.324 -0.647 28.872 1.00 71.69 82 ARG A O 1
ATOM 682 N N . LEU A 1 83 ? -3.142 -2.308 27.587 1.00 77.50 83 LEU A N 1
ATOM 683 C CA . LEU A 1 83 ? -4.271 -2.668 28.432 1.00 77.50 83 LEU A CA 1
ATOM 684 C C . LEU A 1 83 ? -4.045 -4.103 28.901 1.00 77.50 83 LEU A C 1
ATOM 686 O O . LEU A 1 83 ? -3.883 -4.997 28.070 1.00 77.50 83 LEU A O 1
ATOM 690 N N . ALA A 1 84 ? -3.996 -4.307 30.215 1.00 80.62 84 ALA A N 1
ATOM 691 C CA . ALA A 1 84 ? -4.074 -5.637 30.801 1.00 80.62 84 ALA A CA 1
ATOM 692 C C . ALA A 1 84 ? -5.557 -5.969 30.987 1.00 80.62 84 ALA A C 1
ATOM 694 O O . ALA A 1 84 ? -6.270 -5.234 31.667 1.00 80.62 84 ALA A O 1
ATOM 695 N N . LEU A 1 85 ? -6.021 -7.035 30.337 1.00 81.50 85 LEU A N 1
ATOM 696 C CA . LEU A 1 85 ? -7.386 -7.532 30.471 1.00 81.50 85 LEU A CA 1
ATOM 697 C C . LEU A 1 85 ? -7.369 -8.759 31.376 1.00 81.50 85 LEU A C 1
ATOM 699 O O . LEU A 1 85 ? -6.623 -9.702 31.115 1.00 81.50 85 LEU A O 1
ATOM 703 N N . LEU A 1 86 ? -8.201 -8.737 32.412 1.00 86.25 86 LEU A N 1
ATOM 704 C CA . LEU A 1 86 ? -8.532 -9.917 33.198 1.00 86.25 86 LEU A CA 1
ATOM 705 C C . LEU A 1 86 ? -9.862 -10.439 32.663 1.00 86.25 86 LEU A C 1
ATOM 707 O O . LEU A 1 86 ? -10.876 -9.750 32.748 1.00 86.25 86 LEU A O 1
ATOM 711 N N . LEU A 1 87 ? -9.824 -11.612 32.041 1.00 87.56 87 LEU A N 1
ATOM 712 C CA . LEU A 1 87 ? -11.005 -12.298 31.531 1.00 87.56 87 LEU A CA 1
ATOM 713 C C . LEU A 1 87 ? -11.292 -13.495 32.428 1.00 87.56 87 LEU A C 1
ATOM 715 O O . LEU A 1 87 ? -10.363 -14.151 32.893 1.00 87.56 87 LEU A O 1
ATOM 719 N N . GLU A 1 88 ? -12.569 -13.788 32.637 1.00 93.38 88 GLU A N 1
ATOM 720 C CA . GLU A 1 88 ? -12.981 -15.013 33.312 1.00 93.38 88 GLU A CA 1
ATOM 721 C C . GLU A 1 88 ? -12.542 -16.243 32.507 1.00 93.38 88 GLU A C 1
ATOM 723 O O . GLU A 1 88 ? -12.674 -16.280 31.280 1.00 93.38 88 GLU A O 1
ATOM 728 N N . ASP A 1 89 ? -12.080 -17.287 33.196 1.00 91.50 89 ASP A N 1
ATOM 729 C CA . ASP A 1 89 ? -11.571 -18.508 32.558 1.00 91.50 89 ASP A CA 1
ATOM 730 C C . ASP A 1 89 ? -12.590 -19.164 31.623 1.00 91.50 89 ASP A C 1
ATOM 732 O O . ASP A 1 89 ? -12.228 -19.708 30.577 1.00 91.50 89 ASP A O 1
ATOM 736 N N . LYS A 1 90 ? -13.879 -19.103 31.977 1.00 93.75 90 LYS A N 1
ATOM 737 C CA . LYS A 1 90 ? -14.959 -19.643 31.146 1.00 93.75 90 LYS A CA 1
ATOM 738 C C . LYS A 1 90 ? -15.040 -18.919 29.798 1.00 93.75 90 LYS A C 1
ATOM 740 O O . LYS A 1 90 ? -15.097 -19.575 28.763 1.00 93.75 90 LYS A O 1
ATOM 745 N N . VAL A 1 91 ? -14.941 -17.589 29.806 1.00 90.88 91 VAL A N 1
ATOM 746 C CA . VAL A 1 91 ? -14.952 -16.759 28.592 1.00 90.88 91 VAL A CA 1
ATOM 747 C C . VAL A 1 91 ? -13.734 -17.062 27.721 1.00 90.88 91 VAL A C 1
ATOM 749 O O . VAL A 1 91 ? -13.855 -17.190 26.505 1.00 90.88 91 VAL A O 1
ATOM 752 N N . VAL A 1 92 ? -12.555 -17.239 28.326 1.00 91.00 92 VAL A N 1
ATOM 753 C CA . VAL A 1 92 ? -11.340 -17.593 27.573 1.00 91.00 92 VAL A CA 1
ATOM 754 C C . VAL A 1 92 ? -11.499 -18.943 26.868 1.00 91.00 92 VAL A C 1
ATOM 756 O O . VAL A 1 92 ? -11.149 -19.051 25.692 1.00 91.00 92 VAL A O 1
ATOM 759 N N . LYS A 1 93 ? -12.059 -19.948 27.556 1.00 92.75 93 LYS A N 1
ATOM 760 C CA . LYS A 1 93 ? -12.307 -21.282 26.984 1.00 92.75 93 LYS A CA 1
ATOM 761 C C . LYS A 1 93 ? -13.298 -21.243 25.821 1.00 92.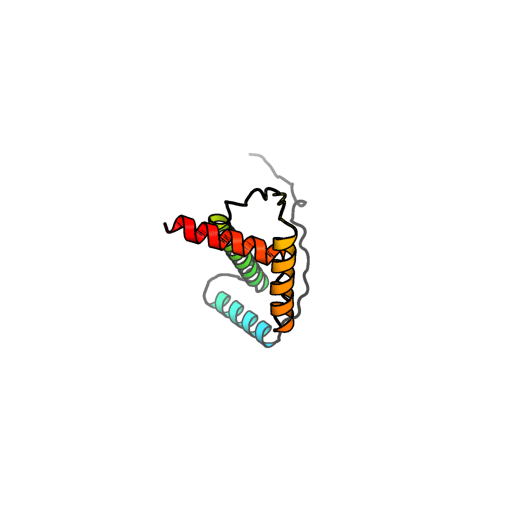75 93 LYS A C 1
ATOM 763 O O . LYS A 1 93 ? -13.069 -21.907 24.815 1.00 92.75 93 LYS A O 1
ATOM 768 N N . GLU A 1 94 ? -14.363 -20.454 25.934 1.00 93.62 94 GLU A N 1
ATOM 769 C CA . GLU A 1 94 ? -15.349 -20.291 24.858 1.00 93.62 94 GLU A CA 1
ATOM 770 C C . GLU A 1 94 ? -14.738 -19.611 23.625 1.00 93.62 94 GLU A C 1
ATOM 772 O O . GLU A 1 94 ? -14.942 -20.074 22.502 1.00 93.62 94 GLU A O 1
ATOM 777 N N . ILE A 1 95 ? -13.905 -18.580 23.818 1.00 90.56 95 ILE A N 1
ATOM 778 C CA . ILE A 1 95 ? -13.173 -17.950 22.709 1.00 90.56 95 ILE A CA 1
ATOM 779 C C . ILE A 1 95 ? -12.250 -18.968 22.026 1.00 90.56 95 ILE A C 1
ATOM 781 O O . ILE A 1 95 ? -12.198 -19.025 20.798 1.00 90.56 95 ILE A O 1
ATOM 785 N N . ASP A 1 96 ? -11.524 -19.785 22.794 1.00 91.12 96 ASP A N 1
ATOM 786 C CA . ASP A 1 96 ? -10.647 -20.814 22.226 1.00 91.12 96 ASP A CA 1
ATOM 787 C C . ASP A 1 96 ? -11.411 -21.862 21.409 1.00 91.12 96 ASP A C 1
ATOM 789 O O . ASP A 1 96 ? -10.955 -22.228 20.324 1.00 91.12 96 ASP A O 1
ATOM 793 N N . ALA A 1 97 ? -12.578 -22.309 21.883 1.00 92.12 97 ALA A N 1
ATOM 794 C CA . ALA A 1 97 ? -13.430 -23.240 21.146 1.00 92.12 97 ALA A CA 1
ATOM 795 C C . ALA A 1 97 ? -13.858 -22.657 19.788 1.00 92.12 97 ALA A C 1
ATOM 797 O O . ALA A 1 97 ? -13.607 -23.272 18.751 1.00 92.12 97 ALA A O 1
ATOM 798 N N . LEU A 1 98 ? -14.377 -21.424 19.779 1.00 88.19 98 LEU A N 1
ATOM 799 C CA . LEU A 1 98 ? -14.809 -20.735 18.556 1.00 88.19 98 LEU A CA 1
ATOM 800 C C . LEU A 1 98 ? -13.664 -20.531 17.554 1.00 88.19 98 LEU A C 1
ATOM 802 O O . LEU A 1 98 ? -13.848 -20.636 16.340 1.00 88.19 98 LEU A O 1
ATOM 806 N N . LEU A 1 99 ? -12.456 -20.238 18.040 1.00 89.50 99 LEU A N 1
ATOM 807 C CA . LEU A 1 99 ? -11.284 -20.092 17.176 1.00 89.50 99 LEU A CA 1
ATOM 808 C C . LEU A 1 99 ? -10.834 -21.424 16.587 1.00 89.50 99 LEU A C 1
ATOM 810 O O . LEU A 1 99 ? -10.405 -21.465 15.436 1.00 89.50 99 LEU A O 1
ATOM 814 N N . ASN A 1 100 ? -10.920 -22.506 17.356 1.00 88.12 100 ASN A N 1
ATOM 815 C CA . ASN A 1 100 ? -10.575 -23.833 16.866 1.00 88.12 100 ASN A CA 1
ATOM 816 C C . ASN A 1 100 ? -11.560 -24.308 15.793 1.00 88.12 100 ASN A C 1
ATOM 818 O O . ASN A 1 100 ? -11.118 -24.855 14.786 1.00 88.12 100 ASN A O 1
ATOM 822 N N . GLU A 1 101 ? -12.855 -24.019 15.942 1.00 86.19 101 GLU A N 1
ATOM 823 C CA . GLU A 1 101 ? -13.853 -24.259 14.892 1.00 86.19 101 GLU A CA 1
ATOM 824 C C . GLU A 1 101 ? -13.520 -23.480 13.613 1.00 86.19 101 GLU A C 1
ATOM 826 O O . GLU A 1 101 ? -13.479 -24.053 12.524 1.00 86.19 101 GLU A O 1
ATOM 831 N N . ARG A 1 102 ? -13.186 -22.187 13.729 1.00 82.19 102 ARG A N 1
ATOM 832 C CA . ARG A 1 102 ? -12.776 -21.372 12.571 1.00 82.19 102 ARG A CA 1
ATOM 833 C C . ARG A 1 102 ? -11.519 -21.895 11.883 1.00 82.19 102 ARG A C 1
ATOM 835 O O . ARG A 1 102 ? -11.469 -21.944 10.656 1.00 82.19 102 ARG A O 1
ATOM 842 N N . ARG A 1 103 ? -10.531 -22.354 12.655 1.00 84.19 103 ARG A N 1
ATOM 843 C CA . ARG A 1 103 ? -9.326 -22.991 12.105 1.00 84.19 103 ARG A CA 1
ATOM 844 C C . ARG A 1 103 ? -9.642 -24.299 11.394 1.00 84.19 103 ARG A C 1
ATOM 846 O O . ARG A 1 103 ? -9.075 -24.546 10.335 1.00 84.19 103 ARG A O 1
ATOM 853 N N . ALA A 1 104 ? -10.546 -25.110 11.944 1.00 83.62 104 ALA A N 1
ATOM 854 C CA . ALA A 1 104 ? -11.003 -26.336 11.296 1.00 83.62 104 ALA A CA 1
ATOM 855 C C . ALA A 1 104 ? -11.697 -26.049 9.951 1.00 83.62 104 ALA A C 1
ATOM 857 O O . ALA A 1 104 ? -11.584 -26.843 9.023 1.00 83.62 104 ALA A O 1
ATOM 858 N N . MET A 1 105 ? -12.332 -24.881 9.813 1.00 81.31 105 MET A N 1
ATOM 859 C CA . MET A 1 105 ? -12.917 -24.384 8.559 1.00 81.31 105 MET A CA 1
ATOM 860 C C . MET A 1 105 ? -11.902 -23.712 7.610 1.00 81.31 105 MET A C 1
ATOM 862 O O . MET A 1 105 ? -12.293 -23.153 6.588 1.00 81.31 105 MET A O 1
ATOM 866 N N . GLY A 1 106 ? -10.601 -23.764 7.915 1.00 77.50 106 GLY A N 1
ATOM 867 C CA . GLY A 1 106 ? -9.532 -23.229 7.065 1.00 77.50 106 GLY A CA 1
ATOM 868 C C . GLY A 1 106 ? -9.177 -21.760 7.311 1.00 77.50 106 GLY A C 1
ATOM 869 O O . GLY A 1 106 ? -8.249 -21.251 6.682 1.00 77.50 106 GLY A O 1
ATOM 870 N N . ASP A 1 107 ? -9.832 -21.080 8.257 1.00 73.62 107 ASP A N 1
ATOM 871 C CA . ASP A 1 107 ? -9.475 -19.713 8.652 1.00 73.62 107 ASP A CA 1
ATOM 872 C C . ASP A 1 107 ? -8.391 -19.723 9.743 1.00 73.62 107 ASP A C 1
ATOM 874 O O . ASP A 1 107 ? -8.623 -19.525 10.937 1.00 73.62 107 ASP A O 1
ATOM 878 N N . ILE A 1 108 ? -7.162 -20.013 9.314 1.00 67.06 108 ILE A N 1
ATOM 879 C CA . ILE A 1 108 ? -5.982 -20.139 10.189 1.00 67.06 108 ILE A CA 1
ATOM 880 C C . ILE A 1 108 ? -5.441 -18.759 10.608 1.00 67.06 108 ILE A C 1
ATOM 882 O O . ILE A 1 108 ? -4.678 -18.632 11.567 1.00 67.06 108 ILE A O 1
ATOM 886 N N . SER A 1 109 ? -5.853 -17.704 9.905 1.00 67.00 109 SER A N 1
ATOM 887 C CA . SER A 1 109 ? -5.327 -16.347 10.067 1.00 67.00 109 SER A CA 1
ATOM 888 C C . SER A 1 109 ? -5.826 -15.637 11.332 1.00 67.00 109 SER A C 1
ATOM 890 O O . SER A 1 109 ? -5.256 -14.627 11.761 1.00 67.00 109 SER A O 1
ATOM 892 N N . PHE A 1 110 ? -6.870 -16.175 11.963 1.00 72.75 110 PHE A N 1
ATOM 893 C CA . PHE A 1 110 ? -7.596 -15.493 13.019 1.00 72.75 110 PHE A CA 1
ATOM 894 C C . PHE A 1 110 ? -7.064 -15.839 14.423 1.00 72.75 110 PHE A C 1
ATOM 896 O O . PHE A 1 110 ? -7.176 -16.963 14.919 1.00 72.75 110 PHE A O 1
ATOM 903 N N . SER A 1 111 ? -6.445 -14.858 15.092 1.00 84.69 111 SER A N 1
ATOM 904 C CA . SER A 1 111 ? -5.875 -15.021 16.439 1.00 84.69 111 SER A CA 1
ATOM 905 C C . SER A 1 111 ? -6.851 -14.599 17.542 1.00 84.69 111 SER A C 1
ATOM 907 O O . SER A 1 111 ? -7.674 -13.711 17.338 1.00 84.69 111 SER A O 1
ATOM 909 N N . LYS A 1 112 ? -6.690 -15.137 18.760 1.00 86.38 112 LYS A N 1
ATOM 910 C CA . LYS A 1 112 ? -7.456 -14.708 19.950 1.00 86.38 112 LYS A CA 1
ATOM 911 C C . LYS A 1 112 ? -7.362 -13.208 20.210 1.00 86.38 112 LYS A C 1
ATOM 913 O O . LYS A 1 112 ? -8.354 -12.565 20.531 1.00 86.38 112 LYS A O 1
ATOM 918 N N . LYS A 1 113 ? -6.170 -12.635 20.027 1.00 86.88 113 LYS A N 1
ATOM 919 C CA . LYS A 1 113 ? -5.955 -11.192 20.158 1.00 86.88 113 LYS A CA 1
ATOM 920 C C . LYS A 1 113 ? -6.772 -10.415 19.124 1.00 86.88 113 LYS A C 1
ATOM 922 O O . LYS A 1 113 ? -7.389 -9.418 19.482 1.00 86.88 113 LYS A O 1
ATOM 927 N N . SER A 1 114 ? -6.774 -10.865 17.869 1.00 85.06 114 SER A N 1
ATOM 928 C CA . SER A 1 114 ? -7.569 -10.249 16.800 1.00 85.06 114 SER A CA 1
ATOM 929 C C . SER A 1 114 ? -9.062 -10.343 17.108 1.00 85.06 114 SER A C 1
ATOM 931 O O . SER A 1 114 ? -9.742 -9.326 17.054 1.00 85.06 114 SER A O 1
ATOM 933 N N . TRP A 1 115 ? -9.526 -11.517 17.551 1.00 88.25 115 TRP A N 1
ATOM 934 C CA . TRP A 1 115 ? -10.914 -11.761 17.953 1.00 88.25 115 TRP A CA 1
ATOM 935 C C . TRP A 1 115 ? -11.379 -10.782 19.037 1.00 88.25 115 TRP A C 1
ATOM 937 O O . TRP A 1 115 ? -12.386 -10.102 18.875 1.00 88.25 115 TRP A O 1
ATOM 947 N N . ILE A 1 116 ? -10.602 -10.636 20.118 1.00 89.69 116 ILE A N 1
ATOM 948 C CA . ILE A 1 116 ? -10.930 -9.718 21.222 1.00 89.69 116 ILE A CA 1
ATOM 949 C C . ILE A 1 116 ? -10.955 -8.260 20.740 1.00 89.69 116 ILE A C 1
ATOM 951 O O . ILE A 1 116 ? -11.835 -7.493 21.126 1.00 89.69 116 ILE A O 1
ATOM 955 N N . ILE A 1 117 ? -10.004 -7.860 19.888 1.00 88.88 117 ILE A N 1
ATOM 956 C CA . ILE A 1 117 ? -9.969 -6.500 19.331 1.00 88.88 117 ILE A CA 1
ATOM 957 C C . ILE A 1 117 ? -11.207 -6.231 18.468 1.00 88.88 117 ILE A C 1
ATOM 959 O O . ILE A 1 117 ? -11.763 -5.135 18.542 1.00 88.88 117 ILE A O 1
ATOM 963 N N . GLU A 1 118 ? -11.636 -7.195 17.656 1.00 88.75 118 GLU A N 1
ATOM 964 C CA . GLU A 1 118 ? -12.845 -7.073 16.836 1.00 88.75 118 GLU A CA 1
ATOM 965 C C . GLU A 1 118 ? -14.102 -6.974 17.694 1.00 88.75 118 GLU A C 1
ATOM 967 O O . GLU A 1 118 ? -14.862 -6.024 17.519 1.00 88.75 118 GLU A O 1
ATOM 972 N N . ALA A 1 119 ? -14.254 -7.833 18.703 1.00 90.06 119 ALA A N 1
ATOM 973 C CA . ALA A 1 119 ? -15.384 -7.771 19.628 1.00 90.06 119 ALA A CA 1
ATOM 974 C C . ALA A 1 119 ? -15.514 -6.388 20.304 1.00 90.06 119 ALA A C 1
ATOM 976 O O . ALA A 1 119 ? -16.611 -5.830 20.394 1.00 90.06 119 ALA A O 1
ATOM 977 N N . ILE A 1 120 ? -14.390 -5.793 20.730 1.00 90.81 120 ILE A N 1
ATOM 978 C CA . ILE A 1 120 ? -14.362 -4.438 21.308 1.00 90.81 120 ILE A CA 1
ATOM 979 C C . ILE A 1 120 ? -14.788 -3.389 20.272 1.00 90.81 120 ILE A C 1
ATOM 981 O O . ILE A 1 120 ? -15.600 -2.516 20.579 1.00 90.81 120 ILE A O 1
ATOM 985 N N . LYS A 1 121 ? -14.256 -3.461 19.044 1.00 88.75 121 LYS A N 1
ATOM 986 C CA . LYS A 1 121 ? -14.604 -2.519 17.967 1.00 88.75 121 LYS A CA 1
ATOM 987 C C . LYS A 1 121 ? -16.087 -2.578 17.624 1.00 88.75 121 LYS A C 1
ATOM 989 O O . LYS A 1 121 ? -16.715 -1.531 17.504 1.00 88.75 121 LYS A O 1
ATOM 994 N N . GLU A 1 122 ? -16.643 -3.776 17.488 1.00 90.88 122 GLU A N 1
ATOM 995 C CA . GLU A 1 122 ? -18.058 -3.962 17.174 1.00 90.88 122 GLU A CA 1
ATOM 996 C C . GLU A 1 122 ? -18.965 -3.426 18.281 1.00 90.88 122 GLU A C 1
ATOM 998 O O . GLU A 1 122 ? -19.969 -2.779 17.988 1.00 90.88 122 GLU A O 1
ATOM 1003 N N . LYS A 1 123 ? -18.613 -3.646 19.556 1.00 90.88 123 LYS A N 1
ATOM 1004 C CA . LYS A 1 123 ? -19.371 -3.083 20.681 1.00 90.88 123 LYS A CA 1
ATOM 1005 C C . LYS A 1 123 ? -19.353 -1.554 20.655 1.00 90.88 123 LYS A C 1
ATOM 1007 O O . LYS A 1 123 ? -20.415 -0.948 20.737 1.00 90.88 123 LYS A O 1
ATOM 1012 N N . LEU A 1 124 ? -18.182 -0.944 20.460 1.00 90.12 124 LEU A N 1
ATOM 1013 C CA . LEU A 1 124 ? -18.057 0.513 20.339 1.00 90.12 124 LEU A CA 1
ATOM 1014 C C . LEU A 1 124 ? -18.864 1.066 19.158 1.00 90.12 124 LEU A C 1
ATOM 1016 O O . LEU A 1 124 ? -19.489 2.112 19.292 1.00 90.12 124 LEU A O 1
ATOM 1020 N N . ALA A 1 125 ? -18.874 0.364 18.021 1.00 86.81 125 ALA A N 1
ATOM 1021 C CA . ALA A 1 125 ? -19.668 0.760 16.863 1.00 86.81 125 ALA A CA 1
ATOM 1022 C C . ALA A 1 125 ? -21.170 0.742 17.183 1.00 86.81 125 ALA A C 1
ATOM 1024 O O . ALA A 1 125 ? -21.850 1.738 16.941 1.00 86.81 125 ALA A O 1
ATOM 1025 N N . ARG A 1 126 ? -21.678 -0.342 17.791 1.00 91.44 126 ARG A N 1
ATOM 1026 C CA . ARG A 1 126 ? -23.087 -0.436 18.219 1.00 91.44 126 ARG A CA 1
ATOM 1027 C C . ARG A 1 126 ? -23.476 0.697 19.168 1.00 91.44 126 ARG A C 1
ATOM 1029 O O . ARG A 1 126 ? -24.523 1.308 18.984 1.00 91.44 126 ARG A O 1
ATOM 1036 N N . ASP A 1 127 ? -22.609 1.005 20.125 1.00 86.00 127 ASP A N 1
ATOM 1037 C CA . ASP A 1 127 ? -22.869 2.041 21.127 1.00 86.00 127 ASP A CA 1
ATOM 1038 C C . ASP A 1 127 ? -22.770 3.463 20.547 1.00 86.00 127 ASP A C 1
ATOM 1040 O O . ASP A 1 127 ? -23.391 4.376 21.070 1.00 86.00 127 ASP A O 1
ATOM 1044 N N . SER A 1 128 ? -22.023 3.665 19.456 1.00 76.88 128 SER A N 1
ATOM 1045 C CA . SER A 1 128 ? -21.925 4.967 18.773 1.00 76.88 128 SER A CA 1
ATOM 1046 C C . SER A 1 128 ? -23.096 5.286 17.837 1.00 76.88 128 SER A C 1
ATOM 1048 O O . SER A 1 128 ? -23.244 6.428 17.406 1.00 76.88 128 SER A O 1
ATOM 1050 N N . HIS A 1 129 ? -23.894 4.275 17.494 1.00 62.38 129 HIS A N 1
ATOM 1051 C CA . HIS A 1 129 ? -25.076 4.394 16.638 1.00 62.38 129 HIS A CA 1
ATOM 1052 C C . HIS A 1 129 ? -26.397 4.366 17.431 1.00 62.38 129 HIS A C 1
ATOM 1054 O O . HIS A 1 129 ? -27.459 4.302 16.813 1.00 62.38 129 HIS A O 1
ATOM 1060 N N . SER A 1 130 ? -26.327 4.394 18.767 1.00 52.31 130 SER A N 1
ATOM 1061 C CA . SER A 1 130 ? -27.464 4.495 19.699 1.00 52.31 130 SER A CA 1
ATOM 1062 C C . SER A 1 130 ? -27.542 5.897 20.299 1.00 52.31 130 SER A C 1
ATOM 1064 O O . SER A 1 130 ? -28.671 6.324 20.617 1.00 52.31 130 SER A O 1
#